Protein AF-P13436-F1 (afdb_monomer_lite)

Structure (mmCIF, N/CA/C/O backbone):
data_AF-P13436-F1
#
_entry.id   AF-P13436-F1
#
loop_
_atom_site.group_PDB
_atom_site.id
_atom_site.type_symbol
_atom_site.label_atom_id
_atom_site.label_alt_id
_atom_site.label_comp_id
_atom_site.label_asym_id
_atom_site.label_entity_id
_atom_site.label_seq_id
_atom_site.pdbx_PDB_ins_code
_atom_site.Cartn_x
_atom_site.Cartn_y
_atom_site.Cartn_z
_atom_site.occupancy
_atom_site.B_iso_or_equiv
_atom_site.auth_seq_id
_atom_site.auth_comp_id
_atom_site.auth_asym_id
_atom_site.auth_atom_id
_atom_site.pdbx_PDB_model_num
ATOM 1 N N . MET A 1 1 ? -77.957 31.011 69.247 1.00 52.12 1 MET A N 1
ATOM 2 C CA . MET A 1 1 ? -78.225 29.563 69.145 1.00 52.12 1 MET A CA 1
ATOM 3 C C . MET A 1 1 ? -77.084 28.949 68.367 1.00 52.12 1 MET A C 1
ATOM 5 O O . MET A 1 1 ? -76.729 29.479 67.324 1.00 52.12 1 MET A O 1
ATOM 9 N N . ALA A 1 2 ? -76.436 27.957 68.965 1.00 58.38 2 ALA A N 1
ATOM 10 C CA . ALA A 1 2 ? -75.337 27.211 68.378 1.00 58.38 2 ALA A CA 1
ATOM 11 C C . ALA A 1 2 ? -75.903 26.131 67.458 1.00 58.38 2 ALA A C 1
ATOM 13 O O . ALA A 1 2 ? -76.805 25.432 67.899 1.00 58.38 2 ALA A O 1
ATOM 14 N N . ASP A 1 3 ? -75.321 25.953 66.273 1.00 63.59 3 ASP A N 1
ATOM 15 C CA . ASP A 1 3 ? -75.415 24.692 65.542 1.00 63.59 3 ASP A CA 1
ATOM 16 C C . ASP A 1 3 ? -74.013 24.241 65.142 1.00 63.59 3 ASP A C 1
ATOM 18 O O . ASP A 1 3 ? -73.324 24.812 64.295 1.00 63.59 3 ASP A O 1
ATOM 22 N N . HIS A 1 4 ? -73.587 23.203 65.852 1.00 56.75 4 HIS A N 1
ATOM 23 C CA . HIS A 1 4 ? -72.442 22.371 65.562 1.00 56.75 4 HIS A CA 1
ATOM 24 C C . HIS A 1 4 ? -72.836 21.370 64.476 1.00 56.75 4 HIS A C 1
ATOM 26 O O . HIS A 1 4 ? -73.574 20.434 64.759 1.00 56.75 4 HIS A O 1
ATOM 32 N N . HIS A 1 5 ? -72.258 21.473 63.283 1.00 56.66 5 HIS A N 1
ATOM 33 C CA . HIS A 1 5 ? -72.145 20.317 62.395 1.00 56.66 5 HIS A CA 1
ATOM 34 C C . HIS A 1 5 ? -70.683 20.082 62.029 1.00 56.66 5 HIS A C 1
ATOM 36 O O . HIS A 1 5 ? -70.125 20.589 61.063 1.00 56.66 5 HIS A O 1
ATOM 42 N N . ARG A 1 6 ? -70.073 19.294 62.913 1.00 50.31 6 ARG A N 1
ATOM 43 C CA . ARG A 1 6 ? -68.828 18.554 62.752 1.00 50.31 6 ARG A CA 1
ATOM 44 C C . ARG A 1 6 ? -69.159 17.255 62.012 1.00 50.31 6 ARG A C 1
ATOM 46 O O . ARG A 1 6 ? -69.979 16.486 62.502 1.00 50.31 6 ARG A O 1
ATOM 53 N N . GLY A 1 7 ? -68.499 16.978 60.892 1.00 51.94 7 GLY A N 1
ATOM 54 C CA . GLY A 1 7 ? -68.545 15.659 60.255 1.00 51.94 7 GLY A CA 1
ATOM 55 C C . GLY A 1 7 ? -67.872 15.623 58.882 1.00 51.94 7 GLY A C 1
ATOM 56 O O . GLY A 1 7 ? -68.051 16.554 58.110 1.00 51.94 7 GLY A O 1
ATOM 57 N N . ALA A 1 8 ? -67.152 14.526 58.612 1.00 63.84 8 ALA A N 1
ATOM 58 C CA . ALA A 1 8 ? -66.355 14.194 57.420 1.00 63.84 8 ALA A CA 1
ATOM 59 C C . ALA A 1 8 ? -64.978 14.886 57.395 1.00 63.84 8 ALA A C 1
ATOM 61 O O . ALA A 1 8 ? -64.770 15.898 56.740 1.00 63.84 8 ALA A O 1
ATOM 62 N N . THR A 1 9 ? -64.012 14.491 58.231 1.00 54.34 9 THR A N 1
ATOM 63 C CA . THR A 1 9 ? -63.267 13.210 58.181 1.00 54.34 9 THR A CA 1
ATOM 64 C C . THR A 1 9 ? -62.801 12.887 56.762 1.00 54.34 9 THR A C 1
ATOM 66 O O . THR A 1 9 ? -63.607 12.589 55.888 1.00 54.34 9 THR A O 1
ATOM 69 N N . GLY A 1 10 ? -61.489 13.011 56.556 1.00 42.00 10 GLY A N 1
ATOM 70 C CA . GLY A 1 10 ? -60.847 12.963 55.252 1.00 42.00 10 GLY A CA 1
ATOM 71 C C . GLY A 1 10 ? -60.791 11.584 54.599 1.00 42.00 10 GLY A C 1
ATOM 72 O O . GLY A 1 10 ? -61.175 10.573 55.179 1.00 42.00 10 GLY A O 1
ATOM 73 N N . GLY A 1 11 ? -60.212 11.573 53.400 1.00 44.31 11 GLY A N 1
ATOM 74 C CA . GLY A 1 11 ? -59.767 10.360 52.722 1.00 44.31 11 GLY A CA 1
ATOM 75 C C . GLY A 1 11 ? -60.188 10.319 51.258 1.00 44.31 11 GLY A C 1
ATOM 76 O O . GLY A 1 11 ? -61.369 10.223 50.956 1.00 44.31 11 GLY A O 1
ATOM 77 N N . GLY A 1 12 ? -59.205 10.347 50.359 1.00 46.16 12 GLY A N 1
ATOM 78 C CA . GLY A 1 12 ? -59.383 10.187 48.914 1.00 46.16 12 GLY A CA 1
ATOM 79 C C . GLY A 1 12 ? -58.691 11.335 48.187 1.00 46.16 12 GLY A C 1
ATOM 80 O O . GLY A 1 12 ? -59.292 12.368 47.946 1.00 46.16 12 GLY A O 1
ATOM 81 N N . GLY A 1 13 ? -57.380 11.291 47.963 1.00 43.97 13 GLY A N 1
ATOM 82 C CA . GLY A 1 13 ? -56.706 10.207 47.250 1.00 43.97 13 GLY A CA 1
ATOM 83 C C . GLY A 1 13 ? -56.640 10.633 45.788 1.00 43.97 13 GLY A C 1
ATOM 84 O O . GLY A 1 13 ? -57.629 10.543 45.070 1.00 43.97 13 GLY A O 1
ATOM 85 N N . GLY A 1 14 ? -55.500 11.218 45.419 1.00 45.38 14 GLY A N 1
ATOM 86 C CA . GLY A 1 14 ? -55.309 11.970 44.189 1.00 45.38 14 GLY A CA 1
ATOM 87 C C . GLY A 1 14 ? -55.567 11.164 42.921 1.00 45.38 14 GLY A C 1
ATOM 88 O O . GLY A 1 14 ? -54.934 10.141 42.676 1.00 45.38 14 GLY A O 1
ATOM 89 N N . TYR A 1 15 ? -56.427 11.719 42.076 1.00 52.25 15 TYR A N 1
ATOM 90 C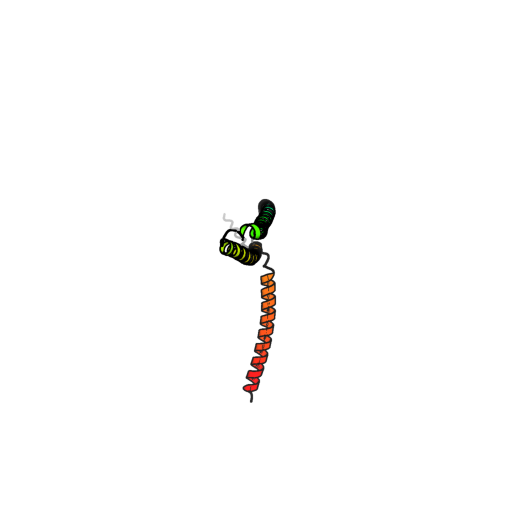 CA . TYR A 1 15 ? -56.430 11.454 40.647 1.00 52.25 15 TYR A CA 1
ATOM 91 C C . TYR A 1 15 ? -55.356 12.360 40.044 1.00 52.25 15 TYR A C 1
ATOM 93 O O . TYR A 1 15 ? -55.624 13.481 39.616 1.00 52.25 15 TYR A O 1
ATOM 101 N N . GLY A 1 16 ? -54.104 11.899 40.102 1.00 55.88 16 GLY A N 1
ATOM 102 C CA . GLY A 1 16 ? -53.035 12.415 39.253 1.00 55.88 16 GLY A CA 1
ATOM 103 C C . GLY A 1 16 ? -53.322 11.943 37.838 1.00 55.88 16 GLY A C 1
ATOM 104 O O . GLY A 1 16 ? -52.750 10.950 37.391 1.00 55.88 16 GLY A O 1
ATOM 105 N N . ASP A 1 17 ? -54.304 12.584 37.208 1.00 58.00 17 ASP A N 1
ATOM 106 C CA . ASP A 1 17 ? -54.694 12.272 35.850 1.00 58.00 17 ASP A CA 1
ATOM 107 C C . ASP A 1 17 ? -53.548 12.614 34.911 1.00 58.00 17 ASP A C 1
ATOM 109 O O . ASP A 1 17 ? -52.736 13.525 35.112 1.00 58.00 17 ASP A O 1
ATOM 113 N N . LEU A 1 18 ? -53.476 11.767 33.911 1.00 52.62 18 LEU A N 1
ATOM 114 C CA . LEU A 1 18 ? -52.439 11.699 32.938 1.00 52.62 18 LEU A CA 1
ATOM 115 C C . LEU A 1 18 ? -52.410 13.008 32.149 1.00 52.62 18 LEU A C 1
ATOM 117 O O . LEU A 1 18 ? -53.431 13.639 31.888 1.00 52.62 18 LEU A O 1
ATOM 121 N N . GLN A 1 19 ? -51.225 13.296 31.621 1.00 52.06 19 GLN A N 1
ATOM 122 C CA . GLN A 1 19 ? -51.007 13.436 30.182 1.00 52.06 19 GLN A CA 1
ATOM 123 C C . GLN A 1 19 ? -50.166 14.671 29.854 1.00 52.06 19 GLN A C 1
ATOM 125 O O . GLN A 1 19 ? -50.414 15.782 30.310 1.00 52.06 19 GLN A O 1
ATOM 130 N N . ARG A 1 20 ? -49.250 14.435 28.907 1.00 48.81 20 ARG A N 1
ATOM 131 C CA . ARG A 1 20 ? -48.758 15.401 27.916 1.00 48.81 20 ARG A CA 1
ATOM 132 C C . ARG A 1 20 ? -47.397 16.043 28.186 1.00 48.81 20 ARG A C 1
ATOM 134 O O . ARG A 1 20 ? -47.262 17.228 28.446 1.00 48.81 20 ARG A O 1
ATOM 141 N N . GLY A 1 21 ? -46.374 15.247 27.900 1.00 42.81 21 GLY A N 1
ATOM 142 C CA . GLY A 1 21 ? -45.081 15.722 27.413 1.00 42.81 21 GLY A CA 1
ATOM 143 C C . GLY A 1 21 ? -44.600 14.819 26.281 1.00 42.81 21 GLY A C 1
ATOM 144 O O . GLY A 1 21 ? -43.573 14.165 26.409 1.00 42.81 21 GLY A O 1
ATOM 145 N N . GLY A 1 22 ? -45.414 14.690 25.225 1.00 44.25 22 GLY A N 1
ATOM 146 C CA . GLY A 1 22 ? -45.074 13.926 24.026 1.00 44.25 22 GLY A CA 1
ATOM 147 C C . GLY A 1 22 ? -43.799 14.468 23.384 1.00 44.25 22 GLY A C 1
ATOM 148 O O . GLY A 1 22 ? -43.653 15.675 23.198 1.00 44.25 22 GLY A O 1
ATOM 149 N N . GLY A 1 23 ? -42.870 13.562 23.090 1.00 46.91 23 GLY A N 1
ATOM 150 C CA . GLY A 1 23 ? -41.543 13.877 22.587 1.00 46.91 23 GLY A CA 1
ATOM 151 C C . GLY A 1 23 ? -41.570 14.602 21.244 1.00 46.91 23 GLY A C 1
ATOM 152 O O . GLY A 1 23 ? -41.905 14.018 20.220 1.00 46.91 23 GLY A O 1
ATOM 153 N N . MET A 1 24 ? -41.107 15.850 21.245 1.00 46.28 24 MET A N 1
ATOM 154 C CA . MET A 1 24 ? -40.655 16.570 20.050 1.00 46.28 24 MET A CA 1
ATOM 155 C C . MET A 1 24 ? -39.142 16.371 19.830 1.00 46.28 24 MET A C 1
ATOM 157 O O . MET A 1 24 ? -38.407 17.318 19.580 1.00 46.28 24 MET A O 1
ATOM 161 N N . HIS A 1 25 ? -38.637 15.138 19.947 1.00 46.62 25 HIS A N 1
ATOM 162 C CA . HIS A 1 25 ? -37.209 14.825 19.743 1.00 46.62 25 HIS A CA 1
ATOM 163 C C . HIS A 1 25 ? -36.952 13.961 18.495 1.00 46.62 25 HIS A C 1
ATOM 165 O O . HIS A 1 25 ? -36.054 13.124 18.479 1.00 46.62 25 HIS A O 1
ATOM 171 N N . GLY A 1 26 ? -37.733 14.172 17.429 1.00 48.00 26 GLY A N 1
ATOM 172 C CA . GLY A 1 26 ? -37.529 13.517 16.129 1.00 48.00 26 GLY A CA 1
ATOM 173 C C . GLY A 1 26 ? -36.799 14.361 15.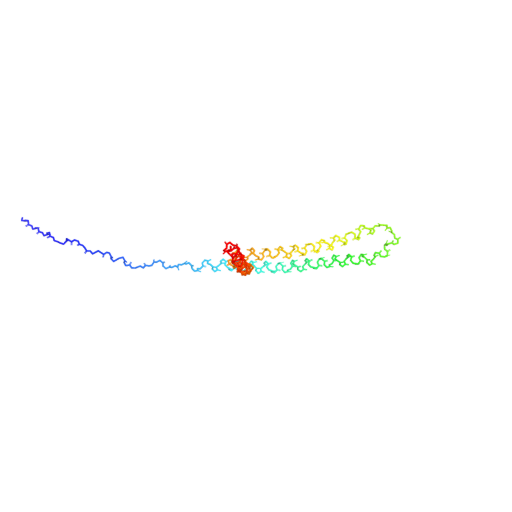074 1.00 48.00 26 GLY A C 1
ATOM 174 O O . GLY A 1 26 ? -36.131 13.802 14.208 1.00 48.00 26 GLY A O 1
ATOM 175 N N . GLU A 1 27 ? -36.876 15.694 15.134 1.00 46.19 27 GLU A N 1
ATOM 176 C CA . GLU A 1 27 ? -36.562 16.533 13.959 1.00 46.19 27 GLU A CA 1
ATOM 177 C C . GLU A 1 27 ? -35.119 17.074 13.932 1.00 46.19 27 GLU A C 1
ATOM 179 O O . GLU A 1 27 ? -34.535 17.241 12.861 1.00 46.19 27 GLU A O 1
ATOM 184 N N . ALA A 1 28 ? -34.460 17.225 15.086 1.00 50.91 28 ALA A N 1
ATOM 185 C CA . ALA A 1 28 ? -33.073 17.708 15.137 1.00 50.91 28 ALA A CA 1
ATOM 186 C C . ALA A 1 28 ? -32.041 16.698 14.582 1.00 50.91 28 ALA A C 1
ATOM 188 O O . ALA A 1 28 ? -30.949 17.079 14.159 1.00 50.91 28 ALA A O 1
ATOM 189 N N . GLN A 1 29 ? -32.373 15.401 14.525 1.00 49.88 29 GLN A N 1
ATOM 190 C CA . GLN A 1 29 ? -31.455 14.370 14.023 1.00 49.88 29 GLN A CA 1
ATOM 191 C C . GLN A 1 29 ? -31.389 14.275 12.490 1.00 49.88 29 GLN A C 1
ATOM 193 O O . GLN A 1 29 ? -30.408 13.739 11.967 1.00 49.88 29 GLN A O 1
ATOM 198 N N . GLN A 1 30 ? -32.391 14.761 11.751 1.00 49.50 30 GLN A N 1
ATOM 199 C CA . GLN A 1 30 ? -32.398 14.658 10.285 1.00 49.50 30 GLN A CA 1
ATOM 200 C C . GLN A 1 30 ? -31.586 15.773 9.614 1.00 49.50 30 GLN A C 1
ATOM 202 O O . GLN A 1 30 ? -30.853 15.506 8.660 1.00 49.50 30 GLN A O 1
ATOM 207 N N . GLN A 1 31 ? -31.624 16.992 10.154 1.00 51.78 31 GLN A N 1
ATOM 208 C CA . GLN A 1 31 ? -30.953 18.142 9.543 1.00 51.78 31 GLN A CA 1
ATOM 209 C C . GLN A 1 31 ? -29.423 18.087 9.697 1.00 51.78 31 GLN A C 1
ATOM 211 O O . GLN A 1 31 ? -28.686 18.396 8.759 1.00 51.78 31 GLN A O 1
ATOM 216 N N . GLN A 1 32 ? -28.920 17.567 10.823 1.00 54.16 32 GLN A N 1
ATOM 217 C CA . GLN A 1 32 ? -27.480 17.353 11.012 1.00 54.16 32 GLN A CA 1
ATOM 218 C C . GLN A 1 32 ? -26.928 16.238 10.099 1.00 54.16 32 GLN A C 1
ATOM 220 O O . GLN A 1 32 ? -25.799 16.335 9.612 1.00 54.16 32 GLN A O 1
ATOM 225 N N . LYS A 1 33 ? -27.732 15.205 9.790 1.00 56.16 33 LYS A N 1
ATOM 226 C CA . LYS A 1 33 ? -27.350 14.130 8.853 1.00 56.16 33 LYS A CA 1
ATOM 227 C C . LYS A 1 33 ? -27.244 14.622 7.408 1.00 56.16 33 LYS A C 1
ATOM 229 O O . LYS A 1 33 ? -26.348 14.168 6.705 1.00 56.16 33 LYS A O 1
ATOM 234 N N . GLN A 1 34 ? -28.094 15.553 6.967 1.00 57.81 34 GLN A N 1
ATOM 235 C CA . GLN A 1 34 ? -28.027 16.106 5.605 1.00 57.81 34 GLN A CA 1
ATOM 236 C C . GLN A 1 34 ? -26.721 16.877 5.359 1.00 57.81 34 GLN A C 1
ATOM 238 O O . GLN A 1 34 ? -26.031 16.613 4.373 1.00 57.81 34 GLN A O 1
ATOM 243 N N . GLY A 1 35 ? -26.328 17.756 6.289 1.00 63.16 35 GLY A 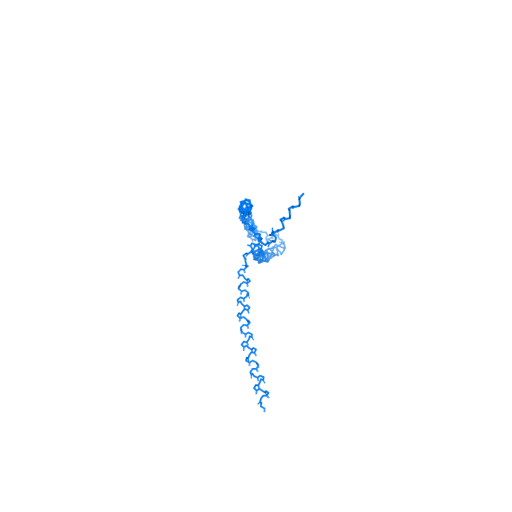N 1
ATOM 244 C CA . GLY A 1 35 ? -25.058 18.488 6.202 1.00 63.16 35 GLY A CA 1
ATOM 245 C C . GLY A 1 35 ? -23.838 17.563 6.259 1.00 63.16 35 GLY A C 1
ATOM 246 O O . GLY A 1 35 ? -22.906 17.705 5.463 1.00 63.16 35 GLY A O 1
ATOM 247 N N . ALA A 1 36 ? -23.867 16.558 7.141 1.00 72.06 36 ALA A N 1
ATOM 248 C CA . ALA A 1 36 ? -22.803 15.562 7.250 1.00 72.06 36 ALA A CA 1
ATOM 249 C C . ALA A 1 36 ? -22.690 14.680 5.995 1.00 72.06 36 ALA A C 1
ATOM 251 O O . ALA A 1 36 ? -21.583 14.450 5.514 1.00 72.06 36 ALA A O 1
ATOM 252 N N . MET A 1 37 ? -23.813 14.223 5.428 1.00 74.38 37 MET A N 1
ATOM 253 C CA . MET A 1 37 ? -23.825 13.382 4.226 1.00 74.38 37 MET A CA 1
ATOM 254 C C . MET A 1 37 ? -23.302 14.145 3.010 1.00 74.38 37 MET A C 1
ATOM 256 O O . MET A 1 37 ? -22.461 13.633 2.277 1.00 74.38 37 MET A O 1
ATOM 260 N N . MET A 1 38 ? -23.741 15.391 2.821 1.00 77.88 38 MET A N 1
ATOM 261 C CA . MET A 1 38 ? -23.271 16.232 1.720 1.00 77.88 38 MET A CA 1
ATOM 262 C C . MET A 1 38 ? -21.781 16.569 1.864 1.00 77.88 38 MET A C 1
ATOM 264 O O . MET A 1 38 ? -21.040 16.525 0.882 1.00 77.88 38 MET A O 1
ATOM 268 N N . THR A 1 39 ? -21.311 16.809 3.092 1.00 79.12 39 THR A N 1
ATOM 269 C CA . THR A 1 39 ? -19.878 16.988 3.381 1.00 79.12 39 THR A CA 1
ATOM 270 C C . THR A 1 39 ? -19.090 15.714 3.092 1.00 79.12 39 THR A C 1
ATOM 272 O O . THR A 1 39 ? -18.041 15.779 2.458 1.00 79.12 39 THR A O 1
ATOM 275 N N . ALA A 1 40 ? -19.610 14.550 3.483 1.00 82.06 40 ALA A N 1
ATOM 276 C CA . ALA A 1 40 ? -18.989 13.261 3.204 1.00 82.06 40 ALA A CA 1
ATOM 277 C C . ALA A 1 40 ? -18.928 12.963 1.699 1.00 82.06 40 ALA A C 1
ATOM 279 O O . ALA A 1 40 ? -17.905 12.483 1.228 1.00 82.06 40 ALA A O 1
ATOM 280 N N . LEU A 1 41 ? -19.962 13.305 0.923 1.00 86.12 41 LEU A N 1
ATOM 281 C CA . LEU A 1 41 ? -19.952 13.179 -0.540 1.00 86.12 41 LEU A CA 1
ATOM 282 C C . LEU A 1 41 ? -18.898 14.090 -1.181 1.00 86.12 41 LEU A C 1
ATOM 284 O O . LEU A 1 41 ? -18.161 13.668 -2.077 1.00 86.12 41 LEU A O 1
ATOM 288 N N . LYS A 1 42 ? -18.787 15.330 -0.693 1.00 87.19 42 LYS A N 1
ATOM 289 C CA . LYS A 1 42 ? -17.788 16.294 -1.169 1.00 87.19 42 LYS A CA 1
ATOM 290 C C . LYS A 1 42 ? -16.369 15.832 -0.835 1.00 87.19 42 LYS A C 1
ATOM 292 O O . LYS A 1 42 ? -15.496 15.871 -1.697 1.00 87.19 42 LYS A O 1
ATOM 297 N N . ALA A 1 43 ? -16.164 15.340 0.386 1.00 84.19 43 ALA A N 1
ATOM 298 C CA . ALA A 1 43 ? -14.900 14.773 0.839 1.00 84.19 43 ALA A CA 1
ATOM 299 C C . ALA A 1 43 ? -14.536 13.498 0.070 1.00 84.19 43 ALA A C 1
ATOM 301 O O . ALA A 1 43 ? -13.392 13.354 -0.341 1.00 84.19 43 ALA A O 1
ATOM 302 N N . ALA A 1 44 ? -15.497 12.607 -0.183 1.00 87.31 44 ALA A N 1
ATOM 303 C CA . ALA A 1 44 ? -15.282 11.388 -0.958 1.00 87.31 44 ALA A CA 1
ATOM 304 C C . ALA A 1 44 ? -14.851 11.713 -2.391 1.00 87.31 44 ALA A C 1
ATOM 306 O O . ALA A 1 44 ? -13.850 11.188 -2.864 1.00 87.31 44 ALA A O 1
ATOM 307 N N . THR A 1 45 ? -15.546 12.646 -3.043 1.00 89.94 45 THR A N 1
ATOM 308 C CA . THR A 1 45 ? -15.194 13.106 -4.392 1.00 89.94 45 THR A CA 1
ATOM 309 C C . THR A 1 45 ? -13.794 13.723 -4.411 1.00 89.94 45 THR A C 1
ATOM 311 O O . THR A 1 45 ? -12.965 13.351 -5.239 1.00 89.94 45 THR A O 1
ATOM 314 N N . ALA A 1 46 ? -13.491 14.615 -3.462 1.00 86.94 46 ALA A N 1
ATOM 315 C CA . ALA A 1 46 ? -12.166 15.217 -3.333 1.00 86.94 46 ALA A CA 1
ATOM 316 C C . ALA A 1 46 ? -11.072 14.168 -3.072 1.00 86.94 46 ALA A C 1
ATOM 318 O O . ALA A 1 46 ? -9.993 14.259 -3.651 1.00 86.94 46 ALA A O 1
ATOM 319 N N . ALA A 1 47 ? -11.355 13.148 -2.259 1.00 86.69 47 ALA A N 1
ATOM 320 C CA . ALA A 1 47 ? -10.440 12.043 -1.997 1.00 86.69 47 ALA A CA 1
ATOM 321 C C . ALA A 1 47 ? -10.207 11.180 -3.244 1.00 86.69 47 ALA A C 1
ATOM 323 O O . ALA A 1 47 ? -9.076 10.771 -3.487 1.00 86.69 47 ALA A O 1
ATOM 324 N N . THR A 1 48 ? -11.228 10.942 -4.072 1.00 89.25 48 THR A N 1
ATOM 325 C CA . THR A 1 48 ? -11.069 10.242 -5.356 1.00 89.25 48 THR A CA 1
ATOM 326 C C . THR A 1 48 ? -10.192 11.040 -6.316 1.00 89.25 48 THR A C 1
ATOM 328 O O . THR A 1 48 ? -9.236 10.494 -6.869 1.00 89.25 48 THR A O 1
ATOM 331 N N . PHE A 1 49 ? -10.460 12.341 -6.475 1.00 89.25 49 PHE A N 1
ATOM 332 C CA . PHE A 1 49 ? -9.628 13.214 -7.306 1.00 89.25 49 PHE A CA 1
ATOM 333 C C . PHE A 1 49 ? -8.187 13.271 -6.788 1.00 89.25 49 PHE A C 1
ATOM 335 O O . PHE A 1 49 ? -7.264 13.002 -7.550 1.00 89.25 49 PHE A O 1
ATOM 342 N N . GLY A 1 50 ? -7.985 13.515 -5.491 1.00 86.62 50 GLY A N 1
ATOM 343 C CA . GLY A 1 50 ? -6.658 13.556 -4.872 1.00 86.62 50 GLY A CA 1
ATOM 344 C C . GLY A 1 50 ? -5.911 12.224 -4.962 1.00 86.62 50 GLY A C 1
ATOM 345 O O . GLY A 1 50 ? -4.733 12.204 -5.307 1.00 86.62 50 GLY A O 1
ATOM 346 N N . GLY A 1 51 ? -6.600 11.104 -4.734 1.00 87.44 51 GLY A N 1
ATOM 347 C CA . GLY A 1 51 ? -6.029 9.765 -4.869 1.00 87.44 51 GLY A CA 1
ATOM 348 C C . GLY A 1 51 ? -5.577 9.478 -6.299 1.00 87.44 51 GLY A C 1
ATOM 349 O O . GLY A 1 51 ? -4.439 9.065 -6.510 1.00 87.44 51 GLY A O 1
ATOM 350 N N . SER A 1 52 ? -6.425 9.766 -7.293 1.00 90.12 52 SER A N 1
ATOM 351 C CA . SER A 1 52 ? -6.065 9.595 -8.708 1.00 90.12 52 SER A CA 1
ATOM 352 C C . SER A 1 52 ? -4.933 10.528 -9.151 1.00 90.12 52 SER A C 1
ATOM 354 O O . SER A 1 52 ? -4.036 10.084 -9.864 1.00 90.12 52 SER A O 1
ATOM 356 N N . MET A 1 53 ? -4.907 11.780 -8.675 1.00 89.44 53 MET A N 1
ATOM 357 C CA . MET A 1 53 ? -3.802 12.715 -8.919 1.00 89.44 53 MET A CA 1
ATOM 358 C C . MET A 1 53 ? -2.487 12.208 -8.329 1.00 89.44 53 MET A C 1
ATOM 360 O O . MET A 1 53 ? -1.451 12.330 -8.977 1.00 89.44 53 MET A O 1
ATOM 364 N N . LEU A 1 54 ? -2.516 11.617 -7.132 1.00 87.56 54 LEU A N 1
ATOM 365 C CA . LEU A 1 54 ? -1.322 11.067 -6.496 1.00 87.56 54 LEU A CA 1
ATOM 366 C C . LEU A 1 54 ? -0.786 9.855 -7.269 1.00 87.56 54 LEU A C 1
ATOM 368 O O . LEU A 1 54 ? 0.416 9.765 -7.509 1.00 87.56 54 LEU A O 1
ATOM 372 N N . VAL A 1 55 ? -1.677 8.966 -7.724 1.00 88.19 55 VAL A N 1
ATOM 373 C CA . VAL A 1 55 ? -1.315 7.828 -8.585 1.00 88.19 55 VAL A CA 1
ATOM 374 C C . VAL A 1 55 ? -0.741 8.315 -9.916 1.00 88.19 55 VAL A C 1
ATOM 376 O O . VAL A 1 55 ? 0.308 7.832 -10.336 1.00 88.19 55 VAL A O 1
ATOM 379 N N . LEU A 1 56 ? -1.380 9.297 -10.558 1.00 90.75 56 LEU A N 1
ATOM 380 C CA . LEU A 1 56 ? -0.914 9.863 -11.824 1.00 90.75 56 LEU A CA 1
ATOM 381 C C . LEU A 1 56 ? 0.448 10.552 -11.665 1.00 90.75 56 LEU A C 1
ATOM 383 O O . LEU A 1 56 ? 1.342 10.329 -12.475 1.00 90.75 56 LEU A O 1
ATOM 387 N N . SER A 1 57 ? 0.637 11.341 -10.605 1.00 90.88 57 SER A N 1
ATOM 388 C CA . SER A 1 57 ? 1.911 11.998 -10.294 1.00 90.88 57 SER A CA 1
ATOM 389 C C . SER A 1 57 ? 3.020 10.983 -10.014 1.00 90.88 57 SER A C 1
ATOM 391 O O . SER A 1 57 ? 4.110 11.110 -10.570 1.00 90.88 57 SER A O 1
ATOM 393 N N . GLY A 1 58 ? 2.736 9.936 -9.232 1.00 86.12 58 GLY A N 1
ATOM 394 C CA . GLY A 1 58 ? 3.674 8.841 -8.981 1.00 86.12 58 GLY A CA 1
ATOM 395 C C . GLY A 1 58 ? 4.039 8.076 -10.253 1.00 86.12 58 GLY A C 1
ATOM 396 O O . GLY A 1 58 ? 5.207 7.754 -10.458 1.00 86.12 58 GLY A O 1
ATOM 397 N N . LEU A 1 59 ? 3.072 7.847 -11.146 1.00 86.75 59 LEU A N 1
ATOM 398 C CA . LEU A 1 59 ? 3.309 7.205 -12.438 1.00 86.75 59 LEU A CA 1
ATOM 399 C C . LEU A 1 59 ? 4.159 8.079 -13.365 1.00 86.75 59 LEU A C 1
ATOM 401 O O . LEU A 1 59 ? 5.080 7.568 -13.994 1.00 86.75 59 LEU A O 1
AT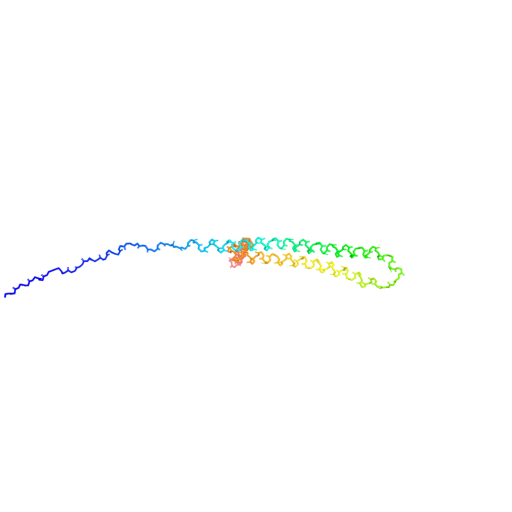OM 405 N N . ILE A 1 60 ? 3.891 9.386 -13.432 1.00 90.75 60 ILE A N 1
ATOM 406 C CA . ILE A 1 60 ? 4.709 10.334 -14.202 1.00 90.75 60 ILE A CA 1
ATOM 407 C C . ILE A 1 60 ? 6.125 10.380 -13.635 1.00 90.75 60 ILE A C 1
ATOM 409 O O . ILE A 1 60 ? 7.083 10.352 -14.403 1.00 90.75 60 ILE A O 1
ATOM 413 N N . LEU A 1 61 ? 6.275 10.410 -12.309 1.00 86.44 61 LEU A N 1
ATOM 414 C CA . LEU A 1 61 ? 7.579 10.385 -11.657 1.00 86.44 61 LEU A CA 1
ATOM 415 C C . LEU A 1 61 ? 8.329 9.091 -11.997 1.00 86.44 61 LEU A C 1
ATOM 417 O O . LEU A 1 61 ? 9.455 9.157 -12.478 1.00 86.44 61 LEU A O 1
ATOM 421 N N . ALA A 1 62 ? 7.697 7.926 -11.840 1.00 84.06 62 ALA A N 1
ATOM 422 C CA . ALA A 1 62 ? 8.284 6.635 -12.198 1.00 84.06 62 ALA A CA 1
ATOM 423 C C . ALA A 1 62 ? 8.632 6.556 -13.693 1.00 84.06 62 ALA A C 1
ATOM 425 O O . ALA A 1 62 ? 9.726 6.131 -14.045 1.00 84.06 62 ALA A O 1
ATOM 426 N N . GLY A 1 63 ? 7.744 7.025 -14.572 1.00 84.00 63 GLY A N 1
ATOM 427 C CA . GLY A 1 63 ? 7.974 7.098 -16.013 1.00 84.00 63 GLY A CA 1
ATOM 428 C C . GLY A 1 63 ? 9.134 8.023 -16.372 1.00 84.00 63 GLY A C 1
ATOM 429 O O . GLY A 1 63 ? 9.976 7.649 -17.177 1.00 84.00 63 GLY A O 1
ATOM 430 N N . THR A 1 64 ? 9.238 9.184 -15.721 1.00 84.31 64 THR A N 1
ATOM 431 C CA . THR A 1 64 ? 10.366 10.116 -15.876 1.00 84.31 64 THR A CA 1
ATOM 432 C C . THR A 1 64 ? 11.663 9.460 -15.427 1.00 84.31 64 THR A C 1
ATOM 434 O O . THR A 1 64 ? 12.679 9.575 -16.101 1.00 84.31 64 THR A O 1
ATOM 437 N N . VAL A 1 65 ? 11.635 8.718 -14.323 1.00 80.50 65 VAL A N 1
ATOM 438 C CA . VAL A 1 65 ? 12.803 8.010 -13.798 1.00 80.50 65 VAL A CA 1
ATOM 439 C C . VAL A 1 65 ? 13.220 6.848 -14.711 1.00 80.50 65 VAL A C 1
ATOM 441 O O . VAL A 1 65 ? 14.408 6.683 -14.985 1.00 80.50 65 VAL A O 1
ATOM 444 N N . ILE A 1 66 ? 12.277 6.069 -15.246 1.00 79.06 66 ILE A N 1
ATOM 445 C CA . ILE A 1 66 ? 12.563 5.010 -16.229 1.00 79.06 66 ILE A CA 1
ATOM 446 C C . ILE A 1 66 ? 13.085 5.629 -17.530 1.00 79.06 66 ILE A C 1
ATOM 448 O O . ILE A 1 66 ? 14.086 5.164 -18.063 1.00 79.06 66 ILE A O 1
ATOM 452 N N . ALA A 1 67 ? 12.465 6.705 -18.016 1.00 82.75 67 ALA A N 1
ATOM 453 C CA . ALA A 1 67 ? 12.917 7.434 -19.198 1.00 82.75 67 ALA A CA 1
ATOM 454 C C . ALA A 1 67 ? 14.328 7.999 -19.003 1.00 82.75 67 ALA A C 1
ATOM 456 O O . ALA A 1 67 ? 15.164 7.851 -19.890 1.00 82.75 67 ALA A O 1
ATOM 457 N N . LEU A 1 68 ? 14.632 8.556 -17.825 1.00 76.44 68 LEU A N 1
ATOM 458 C CA . LEU A 1 68 ? 15.989 8.943 -17.439 1.00 76.44 68 LEU A CA 1
ATOM 459 C C . LEU A 1 68 ? 16.919 7.732 -17.481 1.00 76.44 68 LEU A C 1
ATOM 461 O O . LEU A 1 68 ? 17.997 7.845 -18.046 1.00 76.44 68 LEU A O 1
ATOM 465 N N . THR A 1 69 ? 16.495 6.568 -16.980 1.00 72.62 69 THR A N 1
ATOM 466 C CA . THR A 1 69 ? 17.267 5.307 -16.990 1.00 72.62 69 THR A CA 1
ATOM 467 C C . THR A 1 69 ? 17.496 4.745 -18.403 1.00 72.62 69 THR A C 1
ATOM 469 O O . THR A 1 69 ? 18.505 4.097 -18.652 1.00 72.62 69 THR A O 1
ATOM 472 N N . VAL A 1 70 ? 16.611 5.002 -19.367 1.00 73.19 70 VAL A N 1
ATOM 473 C CA . VAL A 1 70 ? 16.808 4.610 -20.779 1.00 73.19 70 VAL A CA 1
ATOM 474 C C . VAL A 1 70 ? 17.628 5.651 -21.541 1.00 73.19 70 VAL A C 1
ATOM 476 O O . VAL A 1 70 ? 18.462 5.294 -22.368 1.00 73.19 70 VAL A O 1
ATOM 479 N N . ALA A 1 71 ? 17.466 6.937 -21.227 1.00 73.25 71 ALA A N 1
ATOM 480 C CA . ALA A 1 71 ? 18.385 7.982 -21.674 1.00 73.25 71 ALA A CA 1
ATOM 481 C C . ALA A 1 71 ? 19.786 7.803 -21.055 1.00 73.25 71 ALA A C 1
ATOM 483 O O . ALA A 1 71 ? 20.781 8.275 -21.594 1.00 73.25 71 ALA A O 1
ATOM 484 N N . THR A 1 72 ? 19.887 7.087 -19.935 1.00 62.28 72 THR A N 1
ATOM 485 C CA . THR A 1 72 ? 21.116 6.899 -19.160 1.00 62.28 72 THR A CA 1
ATOM 486 C C . THR A 1 72 ? 22.248 6.225 -19.931 1.00 62.28 72 THR A C 1
ATOM 488 O O . THR A 1 72 ? 23.343 6.766 -19.857 1.00 62.28 72 THR A O 1
ATOM 491 N N . PRO A 1 73 ? 22.089 5.135 -20.706 1.00 65.00 73 PRO A N 1
ATOM 492 C CA . PRO A 1 73 ? 23.180 4.641 -21.552 1.00 65.00 73 PRO A CA 1
ATOM 493 C C . PRO A 1 73 ? 23.735 5.696 -22.530 1.00 65.00 73 PRO A C 1
ATOM 495 O O . PRO A 1 73 ? 24.911 5.627 -22.873 1.00 65.00 73 PRO A O 1
ATOM 498 N N . VAL A 1 74 ? 22.954 6.717 -22.911 1.00 66.81 74 VAL A N 1
ATOM 499 C CA . VAL A 1 74 ? 23.441 7.865 -23.703 1.00 66.81 74 VAL A CA 1
ATOM 500 C C . VAL A 1 74 ? 24.303 8.817 -22.854 1.00 66.81 74 VAL A C 1
ATOM 502 O O . VAL A 1 74 ? 25.275 9.374 -23.357 1.00 66.81 74 VAL A O 1
ATOM 505 N N . LEU A 1 75 ? 24.000 8.973 -21.559 1.00 57.84 75 LEU A N 1
ATOM 506 C CA . LEU A 1 75 ? 24.752 9.817 -20.613 1.00 57.84 75 LEU A CA 1
ATOM 507 C C . LEU A 1 75 ? 25.943 9.099 -19.940 1.00 57.84 75 LEU A C 1
ATOM 509 O O . LEU A 1 75 ? 26.886 9.760 -19.518 1.00 57.84 75 LEU A O 1
ATOM 513 N N . VAL A 1 76 ? 25.944 7.761 -19.867 1.00 56.69 76 VAL A N 1
ATOM 514 C CA . VAL A 1 76 ? 26.977 6.919 -19.214 1.00 56.69 76 VAL A CA 1
ATOM 515 C C . VAL A 1 76 ? 28.345 6.998 -19.896 1.00 56.69 76 VAL A C 1
ATOM 517 O O . VAL A 1 76 ? 29.363 6.774 -19.244 1.00 56.69 76 VAL A O 1
ATOM 520 N N . ILE A 1 77 ? 28.405 7.393 -21.170 1.00 66.38 77 ILE A N 1
ATOM 521 C CA . ILE A 1 77 ? 29.679 7.691 -21.844 1.00 66.38 77 ILE A CA 1
ATOM 522 C C . ILE A 1 77 ? 30.362 8.927 -21.211 1.00 66.38 77 ILE A C 1
ATOM 524 O O . ILE A 1 77 ? 31.583 9.051 -21.258 1.00 66.38 77 ILE A O 1
ATOM 528 N N . PHE A 1 78 ? 29.604 9.820 -20.562 1.00 66.38 78 PHE A N 1
ATOM 529 C CA . PHE A 1 78 ? 30.083 11.084 -19.998 1.00 66.38 78 PHE A CA 1
ATOM 530 C C . PHE A 1 78 ? 29.800 11.221 -18.487 1.00 66.38 78 PHE A C 1
ATOM 532 O O . PHE A 1 78 ? 29.103 12.141 -18.072 1.00 66.38 78 PHE A O 1
ATOM 539 N N . SER A 1 79 ? 30.463 10.397 -17.657 1.00 57.75 79 SER A N 1
ATOM 540 C CA . SER A 1 79 ? 30.834 10.692 -16.243 1.00 57.75 79 SER A CA 1
ATOM 541 C C . SER A 1 79 ? 30.137 9.864 -15.123 1.00 57.75 79 SER A C 1
ATOM 543 O O . SER A 1 79 ? 28.970 9.492 -15.261 1.00 57.75 79 SER A O 1
ATOM 545 N N . PRO A 1 80 ? 30.805 9.608 -13.963 1.00 62.69 80 PRO A N 1
ATOM 546 C CA . PRO A 1 80 ? 30.375 8.750 -12.833 1.00 62.69 80 PRO A CA 1
ATOM 547 C C . PRO A 1 80 ? 29.188 9.255 -11.982 1.00 62.69 80 PRO A C 1
ATOM 549 O O . PRO A 1 80 ? 29.045 8.877 -10.819 1.00 62.69 80 PRO A O 1
ATOM 552 N N . VAL A 1 81 ? 28.315 10.101 -12.534 1.00 63.94 81 VAL A N 1
ATOM 553 C CA . VAL A 1 81 ? 27.122 10.665 -11.859 1.00 63.94 81 VAL A CA 1
ATOM 554 C C . VAL A 1 81 ? 26.017 9.620 -11.617 1.00 63.94 81 VAL A C 1
ATOM 556 O O . VAL A 1 81 ? 25.043 9.879 -10.910 1.00 63.94 81 VAL A O 1
ATOM 559 N N . LEU A 1 82 ? 26.177 8.403 -12.145 1.00 61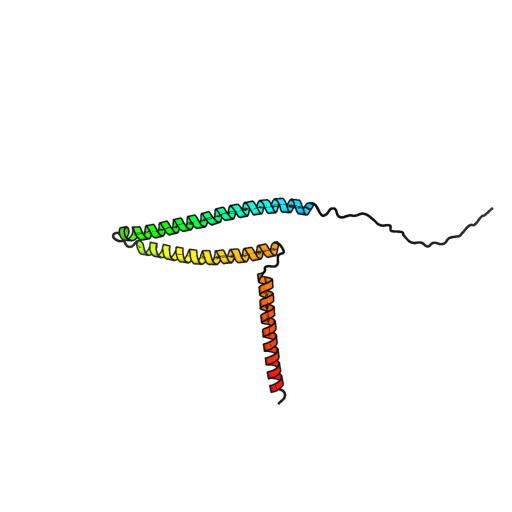.72 82 LEU A N 1
ATOM 560 C CA . LEU A 1 82 ? 25.141 7.373 -12.112 1.00 61.72 82 LEU A CA 1
ATOM 561 C C . LEU A 1 82 ? 24.918 6.734 -10.735 1.00 61.72 82 LEU A C 1
ATOM 563 O O . LEU A 1 82 ? 23.786 6.368 -10.415 1.00 61.72 82 LEU A O 1
ATOM 567 N N . VAL A 1 83 ? 25.965 6.610 -9.913 1.00 69.00 83 VAL A N 1
ATOM 568 C CA . VAL A 1 83 ? 25.847 6.019 -8.568 1.00 69.00 83 VAL A CA 1
ATOM 569 C C . VAL A 1 83 ? 24.772 6.756 -7.743 1.00 69.00 83 VAL A C 1
ATOM 571 O O . VAL A 1 83 ? 23.862 6.092 -7.242 1.00 69.00 83 VAL A O 1
ATOM 574 N N . PRO A 1 84 ? 24.764 8.105 -7.686 1.00 69.81 84 PRO A N 1
ATOM 575 C CA . PRO A 1 84 ? 23.660 8.871 -7.104 1.00 69.81 84 PRO A CA 1
ATOM 576 C C . PRO A 1 84 ? 22.265 8.570 -7.678 1.00 69.81 84 PRO A C 1
ATOM 578 O O . PRO A 1 84 ? 21.305 8.456 -6.917 1.00 69.81 84 PRO A O 1
ATOM 581 N N . ALA A 1 85 ? 22.124 8.431 -9.001 1.00 72.88 85 ALA A N 1
ATOM 582 C CA . ALA A 1 85 ? 20.818 8.245 -9.643 1.00 72.88 85 ALA A CA 1
ATOM 583 C C . ALA A 1 85 ? 20.210 6.861 -9.354 1.00 72.88 85 ALA A C 1
ATOM 585 O O . ALA A 1 85 ? 19.013 6.752 -9.084 1.00 72.88 85 ALA A O 1
ATOM 586 N N . ALA A 1 86 ? 21.033 5.809 -9.335 1.00 72.12 86 ALA A N 1
ATOM 587 C CA . ALA A 1 86 ? 20.595 4.468 -8.948 1.00 72.12 86 ALA A CA 1
ATOM 588 C C . ALA A 1 86 ? 20.159 4.412 -7.474 1.00 72.12 86 ALA A C 1
ATOM 590 O O . ALA A 1 86 ? 19.150 3.784 -7.150 1.00 72.12 86 ALA A O 1
ATOM 591 N N . ILE A 1 87 ? 20.872 5.116 -6.585 1.00 79.62 87 ILE A N 1
ATOM 592 C CA . ILE A 1 87 ? 20.476 5.255 -5.176 1.00 79.62 87 ILE A CA 1
ATOM 593 C C . ILE A 1 87 ? 19.131 5.976 -5.077 1.00 79.62 87 ILE A C 1
ATOM 595 O O . ILE A 1 87 ? 18.261 5.520 -4.342 1.00 79.62 87 ILE A O 1
ATOM 599 N N . ALA A 1 88 ? 18.913 7.048 -5.844 1.00 80.06 88 ALA A N 1
ATOM 600 C CA . ALA A 1 88 ? 17.625 7.737 -5.870 1.00 80.06 88 ALA A CA 1
ATOM 601 C C . ALA A 1 88 ? 16.484 6.805 -6.314 1.00 80.06 88 ALA A C 1
ATOM 603 O O . ALA A 1 88 ? 15.426 6.813 -5.692 1.00 80.06 88 ALA A O 1
ATOM 604 N N . LEU A 1 89 ? 16.704 5.953 -7.323 1.00 76.50 89 LEU A N 1
ATOM 605 C CA . LEU A 1 89 ? 15.729 4.941 -7.745 1.00 76.50 89 LEU A CA 1
ATOM 606 C C . LEU A 1 89 ? 15.445 3.924 -6.630 1.00 76.50 89 LEU A C 1
ATOM 608 O O . LEU A 1 89 ? 14.284 3.641 -6.342 1.00 76.50 89 LEU A O 1
ATOM 612 N N . ALA A 1 90 ? 16.490 3.400 -5.984 1.00 82.06 90 ALA A N 1
ATOM 613 C CA . ALA A 1 90 ? 16.353 2.456 -4.878 1.00 82.06 90 ALA A CA 1
ATOM 614 C C . ALA A 1 90 ? 15.617 3.085 -3.685 1.00 82.06 90 ALA A C 1
ATOM 616 O O . ALA A 1 90 ? 14.735 2.452 -3.112 1.00 82.06 90 ALA A O 1
ATOM 617 N N . LEU A 1 91 ? 15.917 4.344 -3.351 1.00 85.69 91 LEU A N 1
ATOM 618 C CA . LEU A 1 91 ? 15.227 5.107 -2.309 1.00 85.69 91 LEU A CA 1
ATOM 619 C C . LEU A 1 91 ? 13.783 5.429 -2.688 1.00 85.69 91 LEU A C 1
ATOM 621 O O . LEU A 1 91 ? 12.919 5.382 -1.822 1.00 85.69 91 LEU A O 1
ATOM 625 N N . MET A 1 92 ? 13.495 5.720 -3.956 1.00 83.94 92 MET A N 1
ATOM 626 C CA . MET A 1 92 ? 12.124 5.934 -4.425 1.00 83.94 92 MET A CA 1
ATOM 627 C C . MET A 1 92 ? 11.317 4.643 -4.370 1.00 83.94 92 MET A C 1
ATOM 629 O O . MET A 1 92 ? 10.200 4.653 -3.867 1.00 83.94 92 MET A O 1
ATOM 633 N N . ALA A 1 93 ? 11.882 3.520 -4.813 1.00 83.75 93 ALA A N 1
ATOM 634 C CA . ALA A 1 93 ? 11.232 2.218 -4.722 1.00 83.75 93 ALA A CA 1
ATOM 635 C C . ALA A 1 93 ? 11.023 1.802 -3.259 1.00 83.75 93 ALA A C 1
ATOM 637 O O . ALA A 1 93 ? 9.907 1.471 -2.866 1.00 83.75 93 ALA A O 1
ATOM 638 N N . ALA A 1 94 ? 12.063 1.883 -2.426 1.00 86.75 94 ALA A N 1
ATOM 639 C CA . ALA A 1 94 ? 11.980 1.569 -1.001 1.00 86.75 94 ALA A CA 1
ATOM 640 C C . ALA A 1 94 ? 11.017 2.512 -0.267 1.00 86.75 94 ALA A C 1
ATOM 642 O O . ALA A 1 94 ? 10.192 2.061 0.526 1.00 86.75 94 ALA A O 1
ATOM 643 N N . GLY A 1 95 ? 11.077 3.809 -0.564 1.00 86.56 95 GLY A N 1
ATOM 644 C CA . GLY A 1 95 ? 10.194 4.834 -0.026 1.00 86.56 95 GLY A CA 1
ATOM 645 C C . GLY A 1 95 ? 8.747 4.622 -0.451 1.00 86.56 95 GLY A C 1
ATOM 646 O O . GLY A 1 95 ? 7.861 4.735 0.385 1.00 86.56 95 GLY A O 1
ATOM 647 N N . PHE A 1 96 ? 8.489 4.235 -1.701 1.00 86.31 96 PHE A N 1
ATOM 648 C CA . PHE A 1 96 ? 7.143 3.942 -2.190 1.00 86.31 96 PHE A CA 1
ATOM 649 C C . PHE A 1 96 ? 6.587 2.638 -1.616 1.00 86.31 96 PHE A C 1
ATOM 651 O O . PHE A 1 96 ? 5.427 2.605 -1.229 1.00 86.31 96 PHE A O 1
ATOM 658 N N . VAL A 1 97 ? 7.394 1.581 -1.487 1.00 88.69 97 VAL A N 1
ATOM 659 C CA . VAL A 1 97 ? 6.976 0.331 -0.824 1.00 88.69 97 VAL A CA 1
ATOM 660 C C . VAL A 1 97 ? 6.674 0.585 0.653 1.00 88.69 97 VAL A C 1
ATOM 662 O O . VAL A 1 97 ? 5.629 0.171 1.153 1.00 88.69 97 VAL A O 1
ATOM 665 N N . THR A 1 98 ? 7.544 1.329 1.337 1.00 92.31 98 THR A N 1
ATOM 666 C CA . THR A 1 98 ? 7.357 1.702 2.746 1.00 92.31 98 THR A CA 1
ATOM 667 C C . THR A 1 98 ? 6.137 2.608 2.915 1.00 92.31 98 THR A C 1
ATOM 669 O O . THR A 1 98 ? 5.304 2.362 3.784 1.00 92.31 98 THR A O 1
ATOM 672 N N . SER A 1 99 ? 5.982 3.620 2.058 1.00 87.94 99 SER A N 1
ATOM 673 C CA . SER A 1 99 ? 4.863 4.569 2.082 1.00 87.94 99 SER A CA 1
ATOM 674 C C . SER A 1 99 ? 3.544 3.918 1.670 1.00 87.94 99 SER A C 1
ATOM 676 O O . SER A 1 99 ? 2.514 4.202 2.264 1.00 87.94 99 SER A O 1
ATOM 678 N N . GLY A 1 100 ? 3.559 2.986 0.718 1.00 85.00 100 GLY A N 1
ATOM 679 C CA . GLY A 1 100 ? 2.395 2.195 0.330 1.00 85.00 100 GLY A CA 1
ATOM 680 C C . GLY A 1 100 ? 1.949 1.266 1.456 1.00 85.00 100 GLY A C 1
ATOM 681 O O . GLY A 1 100 ? 0.775 1.267 1.821 1.00 85.00 100 GLY A O 1
ATOM 682 N N . GLY A 1 101 ? 2.886 0.537 2.071 1.00 89.81 101 GLY A N 1
ATOM 683 C CA . GLY A 1 101 ? 2.608 -0.313 3.231 1.00 89.81 101 GLY A CA 1
ATOM 684 C C . GLY A 1 101 ? 2.057 0.481 4.419 1.00 89.81 101 GLY A C 1
ATOM 685 O O . GLY A 1 101 ? 1.012 0.130 4.968 1.00 89.81 101 GLY A O 1
ATOM 686 N N . LEU A 1 102 ? 2.705 1.596 4.774 1.00 91.56 102 LEU A N 1
ATOM 687 C CA . LEU A 1 102 ? 2.232 2.496 5.830 1.00 91.56 102 LEU A CA 1
ATOM 688 C C . LEU A 1 102 ? 0.933 3.212 5.459 1.00 91.56 102 LEU A C 1
ATOM 690 O O . LEU A 1 102 ? 0.102 3.430 6.329 1.00 91.56 102 LEU A O 1
ATOM 694 N N . GLY A 1 103 ? 0.723 3.553 4.191 1.00 90.19 103 GLY A N 1
ATOM 695 C CA . GLY A 1 103 ? -0.499 4.182 3.701 1.00 90.19 103 GLY A CA 1
ATOM 696 C C . GLY A 1 103 ? -1.699 3.254 3.855 1.00 90.19 103 GLY A C 1
ATOM 697 O O . GLY A 1 103 ? -2.723 3.651 4.409 1.00 90.19 103 GLY A O 1
ATOM 698 N N . VAL A 1 104 ? -1.558 1.985 3.461 1.00 90.06 104 VAL A N 1
ATOM 699 C CA . VAL A 1 104 ? -2.587 0.956 3.686 1.00 90.06 104 VAL A CA 1
ATOM 700 C C . VAL A 1 104 ? -2.794 0.708 5.182 1.00 90.06 104 VAL A C 1
ATOM 702 O O . VAL A 1 104 ? -3.938 0.595 5.633 1.00 90.06 104 VAL A O 1
ATOM 705 N N . ALA A 1 105 ? -1.721 0.683 5.978 1.00 92.94 105 ALA A N 1
ATOM 706 C CA . ALA A 1 105 ? -1.825 0.567 7.432 1.00 92.94 105 ALA A CA 1
ATOM 707 C C . ALA A 1 105 ? -2.582 1.759 8.047 1.00 92.94 105 ALA A C 1
ATOM 709 O O . ALA A 1 105 ? -3.489 1.565 8.857 1.00 92.94 105 ALA A O 1
ATOM 710 N N . ALA A 1 106 ? -2.286 2.985 7.613 1.00 92.38 106 ALA A N 1
ATOM 711 C CA . ALA A 1 106 ? -2.945 4.203 8.066 1.00 92.38 106 ALA A CA 1
ATOM 712 C C . ALA A 1 106 ? -4.434 4.205 7.702 1.00 92.38 106 ALA A C 1
ATOM 714 O O . ALA A 1 106 ? -5.268 4.481 8.562 1.00 92.38 106 ALA A O 1
ATOM 715 N N . LEU A 1 107 ? -4.790 3.825 6.469 1.00 89.25 107 LEU A N 1
ATOM 716 C CA . LEU A 1 107 ? -6.188 3.666 6.056 1.00 89.25 107 LEU A CA 1
ATOM 717 C C . LEU A 1 107 ? -6.909 2.585 6.870 1.00 89.25 107 LEU A C 1
ATOM 719 O O . LEU A 1 107 ? -8.082 2.753 7.201 1.00 89.25 107 LEU A O 1
ATOM 723 N N . SER A 1 108 ? -6.216 1.507 7.240 1.00 88.75 108 SER A N 1
ATOM 724 C CA . SER A 1 108 ? -6.771 0.441 8.083 1.00 88.75 108 SER A CA 1
ATOM 725 C C . SER A 1 108 ? -7.102 0.951 9.488 1.00 88.75 108 SER A C 1
ATOM 727 O O . SER A 1 108 ? -8.221 0.760 9.967 1.00 88.75 108 SER A O 1
ATOM 729 N N . VAL A 1 109 ? -6.173 1.673 10.125 1.00 89.81 109 VAL A N 1
ATOM 730 C CA . VAL A 1 109 ? -6.391 2.297 11.443 1.00 89.81 109 VAL A CA 1
ATOM 731 C C . VAL A 1 109 ? -7.463 3.386 11.364 1.00 89.81 109 VAL A C 1
ATOM 733 O O . VAL A 1 109 ? -8.322 3.466 12.240 1.00 89.81 109 VAL A O 1
ATOM 736 N N . PHE A 1 110 ? -7.479 4.190 10.299 1.00 87.75 110 PHE A N 1
ATOM 737 C CA . PHE A 1 110 ? -8.496 5.221 10.095 1.00 87.75 110 PHE A CA 1
ATOM 738 C C . PHE A 1 110 ? -9.889 4.619 9.892 1.00 87.75 110 PHE A C 1
ATOM 740 O O . PHE A 1 110 ? -10.857 5.110 10.464 1.00 87.75 110 PHE A O 1
ATOM 747 N N . SER A 1 111 ? -10.000 3.521 9.138 1.00 84.56 111 SER A N 1
ATOM 748 C CA . SER A 1 111 ? -11.253 2.775 8.987 1.00 84.56 111 SER A CA 1
ATOM 749 C C . SER A 1 111 ? -11.746 2.251 10.336 1.00 84.56 111 SER A C 1
ATOM 751 O O . SER A 1 111 ? -12.925 2.384 10.663 1.00 84.56 111 SER A O 1
ATOM 753 N N . TRP A 1 112 ? -10.834 1.731 11.160 1.00 82.12 112 TRP A N 1
ATOM 754 C CA . TRP A 1 112 ? -11.135 1.283 12.519 1.00 82.12 112 TRP A CA 1
ATOM 755 C C . TRP A 1 112 ? -11.647 2.433 13.399 1.00 82.12 112 TRP A C 1
ATOM 757 O O . TRP A 1 112 ? -12.712 2.318 14.004 1.00 82.12 112 TRP A O 1
ATOM 767 N N . MET A 1 113 ? -10.950 3.573 13.383 1.00 87.44 113 MET A N 1
ATOM 768 C CA . MET A 1 113 ? -11.310 4.794 14.113 1.00 87.44 113 MET A CA 1
ATOM 769 C C . MET A 1 113 ? -12.667 5.358 13.668 1.00 87.44 113 MET A C 1
ATOM 771 O O . MET A 1 113 ? -13.522 5.673 14.492 1.00 87.44 113 MET A O 1
ATOM 775 N N . TYR A 1 114 ? -12.899 5.461 12.359 1.00 81.44 114 TYR A N 1
ATOM 776 C CA . TYR A 1 114 ? -14.151 5.967 11.800 1.00 81.44 114 TYR A CA 1
ATOM 777 C C . TYR A 1 114 ? -15.336 5.070 12.170 1.00 81.44 114 TYR A C 1
ATOM 779 O O . TYR A 1 114 ? -16.411 5.557 12.533 1.00 81.44 114 TYR A O 1
ATOM 787 N N . LYS A 1 115 ? -15.142 3.747 12.121 1.00 76.75 115 LYS A N 1
ATOM 788 C CA . LYS A 1 115 ? -16.153 2.775 12.550 1.00 76.75 115 LYS A CA 1
ATOM 789 C C . LYS A 1 115 ? -16.441 2.877 14.047 1.00 76.75 115 LYS A C 1
ATOM 791 O O . LYS A 1 115 ? -17.616 2.894 14.414 1.00 76.75 115 LYS A O 1
ATOM 796 N N . TYR A 1 116 ? -15.408 3.064 14.870 1.00 72.44 116 TYR A N 1
ATOM 797 C CA . TYR A 1 116 ? -15.540 3.319 16.306 1.00 72.44 116 TYR A CA 1
ATOM 798 C C . TYR A 1 116 ? -16.387 4.570 16.597 1.00 72.44 116 TYR A C 1
ATOM 800 O O . TYR A 1 116 ? -17.370 4.491 17.329 1.00 72.44 116 TYR A O 1
ATOM 808 N N . LEU A 1 117 ? -16.089 5.697 15.942 1.00 76.62 117 LEU A N 1
ATOM 809 C CA . LEU A 1 117 ? -16.858 6.948 16.067 1.00 76.62 117 LEU A CA 1
ATOM 810 C C . LEU A 1 117 ? -18.308 6.816 15.578 1.00 76.62 117 LEU A C 1
ATOM 812 O O . LEU A 1 117 ? -19.212 7.435 16.129 1.00 76.62 117 LEU A O 1
ATOM 816 N N . THR A 1 118 ? -18.544 6.002 14.548 1.00 73.69 118 THR A N 1
ATOM 817 C CA . THR A 1 118 ? -19.883 5.793 13.969 1.00 73.69 118 THR A CA 1
ATOM 818 C C . THR A 1 118 ? -20.706 4.750 14.750 1.00 73.69 118 THR A C 1
ATOM 820 O O . THR A 1 118 ? -21.816 4.410 14.342 1.00 73.69 118 THR A O 1
ATOM 823 N N . GLY A 1 119 ? -20.185 4.201 15.855 1.00 60.91 119 GLY A N 1
ATOM 824 C CA . GLY A 1 119 ? -20.866 3.188 16.678 1.00 60.91 119 GLY A CA 1
ATOM 825 C C . GLY A 1 119 ? -21.006 1.817 16.007 1.00 60.91 119 GLY A C 1
ATOM 826 O O . GLY A 1 119 ? -21.605 0.900 16.561 1.00 60.91 119 GLY A O 1
ATOM 827 N N . LYS A 1 120 ? -20.445 1.648 14.806 1.00 56.53 120 LYS A N 1
ATOM 828 C CA . LYS A 1 120 ? -20.373 0.361 14.120 1.00 56.53 120 LYS A CA 1
ATOM 829 C C . LYS A 1 120 ? -19.110 -0.303 14.621 1.00 56.53 120 LYS A C 1
ATOM 831 O O . LYS A 1 120 ? -18.048 -0.038 14.066 1.00 56.53 120 LYS A O 1
ATOM 836 N N . HIS A 1 121 ? -19.244 -1.115 15.669 1.00 55.44 121 HIS A N 1
ATOM 837 C CA . HIS A 1 121 ? -18.203 -2.012 16.165 1.00 55.44 121 HIS A CA 1
ATOM 838 C C . HIS A 1 121 ? -17.298 -2.449 15.005 1.00 55.44 121 HIS A C 1
ATOM 840 O O . HIS A 1 121 ? -17.796 -2.943 13.982 1.00 55.44 121 HIS A O 1
ATOM 846 N N . PRO A 1 122 ? -15.992 -2.157 15.058 1.00 53.97 122 PRO A N 1
ATOM 847 C CA . PRO A 1 122 ? -15.117 -2.569 13.983 1.00 53.97 122 PRO A CA 1
ATOM 848 C C . PRO A 1 122 ? -15.252 -4.090 13.808 1.00 53.97 122 PRO A C 1
ATOM 850 O O . PRO A 1 122 ? -15.148 -4.804 14.801 1.00 53.97 122 PRO A O 1
ATOM 853 N N . PRO A 1 123 ? -15.449 -4.614 12.581 1.00 55.38 123 PRO A N 1
ATOM 854 C CA . PRO A 1 123 ? -15.602 -6.055 12.355 1.00 55.38 123 PRO A CA 1
ATOM 855 C C . PRO A 1 123 ? -14.366 -6.849 12.803 1.00 55.38 123 PRO A C 1
ATOM 857 O O . PRO A 1 123 ? -14.442 -8.052 13.013 1.00 55.38 123 PRO A O 1
ATOM 860 N N . ALA A 1 124 ? -13.233 -6.169 12.996 1.00 53.50 124 ALA A N 1
ATOM 861 C CA . ALA A 1 124 ? -12.044 -6.752 13.585 1.00 53.50 124 ALA A CA 1
ATOM 862 C C . ALA A 1 124 ? -12.102 -6.867 15.113 1.00 53.50 124 ALA A C 1
ATOM 864 O O . ALA A 1 124 ? -11.408 -7.722 15.619 1.00 53.50 124 ALA A O 1
ATOM 865 N N . ALA A 1 125 ? -12.882 -6.075 15.860 1.00 50.69 125 ALA A N 1
ATOM 866 C CA . ALA A 1 125 ? -13.079 -6.341 17.289 1.00 50.69 125 ALA A CA 1
ATOM 867 C C . ALA A 1 125 ? -13.943 -7.588 17.475 1.00 50.69 125 ALA A C 1
ATOM 869 O O . ALA A 1 125 ? -13.534 -8.465 18.215 1.00 50.69 125 ALA A O 1
ATOM 870 N N . ASP A 1 126 ? -15.018 -7.752 16.695 1.00 58.06 126 ASP A N 1
ATOM 871 C CA . ASP A 1 126 ? -15.776 -9.011 16.689 1.00 58.06 126 ASP A CA 1
ATOM 872 C C . ASP A 1 126 ? -14.921 -10.179 16.193 1.00 58.06 126 ASP A C 1
ATOM 874 O O . ASP A 1 126 ? -14.957 -11.256 16.774 1.00 58.06 126 ASP A O 1
ATOM 878 N N . GLN A 1 127 ? -14.090 -9.998 15.158 1.00 58.69 127 GLN A N 1
ATOM 879 C CA . GLN A 1 127 ? -13.165 -11.057 14.747 1.00 58.69 127 GLN A CA 1
ATOM 880 C C . GLN A 1 127 ? -12.073 -11.303 15.789 1.00 58.69 127 GLN A C 1
ATOM 882 O O . GLN A 1 127 ? -11.685 -12.450 15.966 1.00 58.69 127 GLN A O 1
ATOM 887 N N . LEU A 1 128 ? -11.571 -10.279 16.478 1.00 61.47 128 LEU A N 1
ATOM 888 C CA . LEU A 1 128 ? -10.561 -10.413 17.525 1.00 61.47 128 LEU A CA 1
ATOM 889 C C . LEU A 1 128 ? -11.169 -11.051 18.767 1.00 61.47 128 LEU A C 1
ATOM 891 O O . LEU A 1 128 ? -10.481 -11.828 19.409 1.00 61.47 128 LEU A O 1
ATOM 895 N N . ASP A 1 129 ? -12.440 -10.797 19.063 1.00 65.06 129 ASP A N 1
ATOM 896 C CA . ASP A 1 129 ? -13.205 -11.428 20.133 1.00 65.06 129 ASP A CA 1
ATOM 897 C C . ASP A 1 129 ? -13.596 -12.850 19.753 1.00 65.06 129 ASP A C 1
ATOM 899 O O . ASP A 1 129 ? -13.486 -13.742 20.582 1.00 65.06 129 ASP A O 1
ATOM 903 N N . HIS A 1 130 ? -13.936 -13.131 18.494 1.00 63.16 130 HIS A N 1
ATOM 904 C CA . HIS A 1 130 ? -14.100 -14.497 17.999 1.00 63.16 130 HIS A CA 1
ATOM 905 C C . HIS A 1 130 ? -12.766 -15.246 17.978 1.00 63.16 130 HIS A C 1
ATOM 907 O O . HIS A 1 130 ? -12.715 -16.410 18.365 1.00 63.16 130 HIS A O 1
ATOM 913 N N . ALA A 1 131 ? -11.672 -14.597 17.584 1.00 70.31 131 ALA A N 1
ATOM 914 C CA . ALA A 1 131 ? -10.329 -15.161 17.617 1.00 70.31 131 ALA A CA 1
ATOM 915 C C . ALA A 1 131 ? -9.876 -15.369 19.062 1.00 70.31 131 ALA A C 1
ATOM 917 O O . ALA A 1 131 ? -9.364 -16.435 19.378 1.00 70.31 131 ALA A O 1
ATOM 918 N N . LYS A 1 132 ? -10.140 -14.422 19.968 1.00 73.38 132 LYS A N 1
ATOM 919 C CA . LYS A 1 132 ? -9.902 -14.560 21.406 1.00 73.38 132 LYS A CA 1
ATOM 920 C C . LYS A 1 132 ? -10.781 -15.627 22.016 1.00 73.38 132 LYS A C 1
ATOM 922 O O . LYS A 1 132 ? -10.273 -16.362 22.838 1.00 73.38 132 LYS A O 1
ATOM 927 N N . ALA A 1 133 ? -12.047 -15.755 21.635 1.00 75.00 133 ALA A N 1
ATOM 928 C CA . ALA A 1 133 ? -12.938 -16.799 22.128 1.00 75.00 133 ALA A CA 1
ATOM 929 C C . ALA A 1 133 ? -12.452 -18.174 21.664 1.00 75.00 133 ALA A C 1
ATOM 931 O O . ALA A 1 133 ? -12.398 -19.103 22.464 1.00 75.00 133 ALA A O 1
ATOM 932 N N . ARG A 1 134 ? -12.003 -18.286 20.405 1.00 78.75 134 ARG A N 1
ATOM 933 C CA . ARG A 1 134 ? -11.351 -19.489 19.863 1.00 78.75 134 ARG A CA 1
ATOM 934 C C . ARG A 1 134 ? -10.019 -19.783 20.564 1.00 78.75 134 ARG A C 1
ATOM 936 O O . ARG A 1 134 ? -9.736 -20.940 20.858 1.00 78.75 134 ARG A O 1
ATOM 943 N N . LEU A 1 135 ? -9.209 -18.766 20.864 1.00 80.56 135 LEU A N 1
ATOM 944 C CA . LEU A 1 135 ? -7.970 -18.925 21.632 1.00 80.56 135 LEU A CA 1
ATOM 945 C C . LEU A 1 135 ? -8.251 -19.276 23.097 1.00 80.56 135 LEU A C 1
ATOM 947 O O . LEU A 1 135 ? -7.554 -20.104 23.664 1.00 80.56 135 LEU A O 1
ATOM 951 N N . ALA A 1 136 ? -9.269 -18.679 23.709 1.00 84.06 136 ALA A N 1
ATOM 952 C CA . ALA A 1 136 ? -9.651 -18.894 25.096 1.00 84.06 136 ALA A CA 1
ATOM 953 C C . ALA A 1 136 ? -10.244 -20.289 25.292 1.00 84.06 136 ALA A C 1
ATOM 955 O O . ALA A 1 136 ? -9.947 -20.927 26.299 1.00 84.06 136 ALA A O 1
ATOM 956 N N . SER A 1 137 ? -11.020 -20.794 24.326 1.00 83.69 137 SER A N 1
ATOM 957 C CA . SER A 1 137 ? -11.482 -22.183 24.347 1.00 83.69 137 SER A CA 1
ATOM 958 C C . SER A 1 137 ? -10.300 -23.147 24.237 1.00 83.69 137 SER A C 1
ATOM 960 O O . SER A 1 137 ? -10.191 -24.056 25.047 1.00 83.69 137 SER A O 1
ATOM 962 N N . LYS A 1 138 ? -9.343 -22.890 23.329 1.00 83.44 138 LYS A N 1
ATOM 963 C CA . LYS A 1 138 ? -8.112 -23.697 23.216 1.00 83.44 138 LYS A CA 1
ATOM 964 C C . LYS A 1 138 ? -7.248 -23.638 24.477 1.00 83.44 138 LYS A C 1
ATOM 966 O O . LYS A 1 138 ? -6.697 -24.652 24.888 1.00 83.44 138 LYS A O 1
ATOM 971 N N . ALA A 1 139 ? -7.129 -22.466 25.095 1.00 87.06 139 ALA A N 1
ATOM 972 C CA . ALA A 1 139 ? -6.381 -22.290 26.334 1.00 87.06 139 ALA A CA 1
ATOM 973 C C . ALA A 1 139 ? -7.037 -23.032 27.506 1.00 87.06 139 ALA A C 1
ATOM 975 O O . ALA A 1 139 ? -6.318 -23.568 28.345 1.00 87.06 139 ALA A O 1
ATOM 976 N N . ARG A 1 140 ? -8.377 -23.096 27.553 1.00 85.00 140 ARG A N 1
ATOM 977 C CA . ARG A 1 140 ? -9.103 -23.927 28.525 1.00 85.00 140 ARG A CA 1
ATOM 978 C C . ARG A 1 140 ? -8.841 -25.407 28.299 1.00 85.00 140 ARG A C 1
ATOM 980 O O . ARG A 1 140 ? -8.395 -26.046 29.235 1.00 85.00 140 ARG A O 1
ATOM 987 N N . ASP A 1 141 ? -8.965 -25.902 27.069 1.00 87.38 141 ASP A N 1
ATOM 988 C CA . ASP A 1 141 ? -8.690 -27.314 26.763 1.00 87.38 141 ASP A CA 1
ATOM 989 C C . ASP A 1 141 ? -7.266 -27.727 27.190 1.00 87.38 141 ASP A C 1
ATOM 991 O O . ASP A 1 141 ? -7.061 -28.782 27.788 1.00 87.38 141 ASP A O 1
ATOM 995 N N . VAL A 1 142 ? -6.266 -26.874 26.920 1.00 86.00 142 VAL A N 1
ATOM 996 C CA . VAL A 1 142 ? -4.869 -27.111 27.327 1.00 86.00 142 VAL A CA 1
ATOM 997 C C . VAL A 1 142 ? -4.703 -27.028 28.842 1.00 86.00 142 VAL A C 1
ATOM 999 O O . VAL A 1 142 ? -3.990 -27.849 29.415 1.00 86.00 142 VAL A O 1
ATOM 1002 N N . LYS A 1 143 ? -5.350 -26.061 29.502 1.00 89.12 143 LYS A N 1
ATOM 1003 C CA . LYS A 1 143 ? -5.313 -25.927 30.962 1.00 89.12 143 LYS A CA 1
ATOM 1004 C C . LYS A 1 143 ? -5.947 -27.138 31.641 1.00 89.12 143 LYS A C 1
ATOM 1006 O O . LYS A 1 143 ? -5.357 -27.661 32.576 1.00 89.12 143 LYS A O 1
ATOM 1011 N N . ASP A 1 144 ? -7.089 -27.601 31.153 1.00 86.81 144 ASP A N 1
ATOM 1012 C CA . ASP A 1 144 ? -7.815 -28.736 31.716 1.00 86.81 144 ASP A CA 1
ATOM 1013 C C . ASP A 1 144 ? -7.034 -30.039 31.495 1.00 86.81 144 ASP A C 1
ATOM 1015 O O . ASP A 1 144 ? -6.880 -30.829 32.424 1.00 86.81 144 ASP A O 1
ATOM 1019 N N . ALA A 1 145 ? -6.429 -30.225 30.315 1.00 86.12 145 ALA A N 1
ATOM 1020 C CA . ALA A 1 145 ? -5.534 -31.353 30.050 1.00 86.12 145 ALA A CA 1
ATOM 1021 C C . ALA A 1 145 ? -4.263 -31.319 30.918 1.00 86.12 145 ALA A C 1
ATOM 1023 O O . ALA A 1 145 ? -3.817 -32.359 31.407 1.00 86.12 145 ALA A O 1
ATOM 1024 N N . ALA A 1 146 ? -3.674 -30.138 31.126 1.00 87.50 146 ALA A N 1
ATOM 1025 C CA . ALA A 1 146 ? -2.526 -29.968 32.013 1.00 87.50 146 ALA A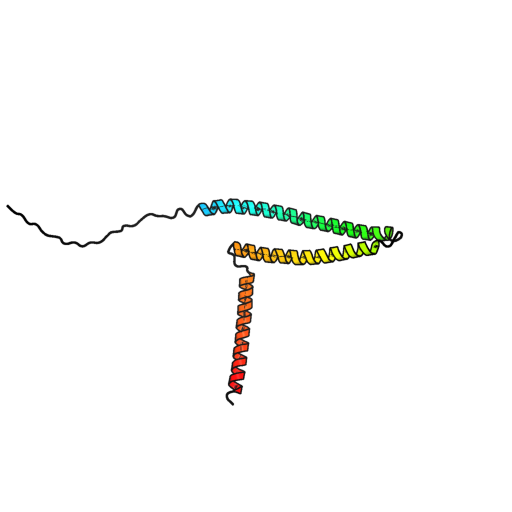 CA 1
ATOM 1026 C C . ALA A 1 146 ? -2.904 -30.242 33.473 1.00 87.50 146 ALA A C 1
ATOM 1028 O O . ALA A 1 146 ? -2.152 -30.905 34.181 1.00 87.50 146 ALA A O 1
ATOM 1029 N N . GLN A 1 147 ? -4.080 -29.795 33.909 1.00 87.81 147 GLN A N 1
ATOM 1030 C CA . GLN A 1 147 ? -4.553 -30.014 35.271 1.00 87.81 147 GLN A CA 1
ATOM 1031 C C . GLN A 1 147 ? -4.831 -31.496 35.532 1.00 87.81 147 GLN A C 1
ATOM 1033 O O . GLN A 1 147 ? -4.360 -32.032 36.527 1.00 87.81 147 GLN A O 1
ATOM 1038 N N . HIS A 1 148 ? -5.430 -32.201 34.568 1.00 82.06 148 HIS A N 1
ATOM 1039 C CA . HIS A 1 148 ? -5.614 -33.651 34.649 1.00 82.06 148 HIS A CA 1
ATOM 1040 C C . HIS A 1 148 ? -4.287 -34.420 34.753 1.00 82.06 148 HIS A C 1
ATOM 1042 O O . HIS A 1 148 ? -4.211 -35.424 35.457 1.00 82.06 148 HIS A O 1
ATOM 1048 N N . ARG A 1 149 ? -3.233 -33.960 34.062 1.00 81.25 149 ARG A N 1
ATOM 1049 C CA . ARG A 1 149 ? -1.880 -34.541 34.157 1.00 81.25 149 ARG A CA 1
ATOM 1050 C C . ARG A 1 149 ? -1.237 -34.279 35.521 1.00 81.25 149 ARG A C 1
ATOM 1052 O O . ARG A 1 149 ? -0.547 -35.160 36.023 1.00 81.25 149 ARG A O 1
ATOM 1059 N N . ILE A 1 150 ? -1.449 -33.096 36.100 1.00 84.44 150 ILE A N 1
ATOM 1060 C CA . ILE A 1 150 ? -0.948 -32.742 37.436 1.00 84.44 150 ILE A CA 1
ATOM 1061 C C . ILE A 1 150 ? -1.655 -33.584 38.504 1.00 84.44 150 ILE A C 1
ATOM 1063 O O . ILE A 1 150 ? -0.976 -34.206 39.317 1.00 84.44 150 ILE A O 1
ATOM 1067 N N . ASP A 1 151 ? -2.984 -33.690 38.447 1.00 82.44 151 ASP A N 1
ATOM 1068 C CA . ASP A 1 151 ? -3.770 -34.490 39.396 1.00 82.44 151 ASP A CA 1
ATOM 1069 C C . ASP A 1 151 ? -3.403 -35.979 39.318 1.00 82.44 151 ASP A C 1
ATOM 1071 O O . ASP A 1 151 ? -3.275 -36.655 40.337 1.00 82.44 151 ASP A O 1
ATOM 1075 N N . GLN A 1 152 ? -3.158 -36.497 38.109 1.00 79.06 152 GLN A N 1
ATOM 1076 C CA . GLN A 1 152 ? -2.748 -37.889 37.913 1.00 79.06 152 GLN A CA 1
ATOM 1077 C C . GLN A 1 152 ? -1.328 -38.168 38.436 1.00 79.06 152 GLN A C 1
ATOM 1079 O O . GLN A 1 152 ? -1.057 -39.280 38.884 1.00 79.06 152 GLN A O 1
ATOM 1084 N N . ALA A 1 153 ? -0.438 -37.170 38.421 1.00 77.75 153 ALA A N 1
ATOM 1085 C CA . ALA A 1 153 ? 0.897 -37.273 39.010 1.00 77.75 153 ALA A CA 1
ATOM 1086 C C . ALA A 1 153 ? 0.899 -37.105 40.543 1.00 77.75 153 ALA A C 1
ATOM 1088 O O . ALA A 1 153 ? 1.780 -37.653 41.195 1.00 77.75 153 ALA A O 1
ATOM 1089 N N . GLN A 1 154 ? -0.058 -36.367 41.121 1.00 74.31 154 GLN A N 1
ATOM 1090 C CA . GLN A 1 154 ? -0.202 -36.216 42.579 1.00 74.31 154 GLN A CA 1
ATOM 1091 C C . GLN A 1 154 ? -0.994 -37.348 43.250 1.00 74.31 154 GLN A C 1
ATOM 1093 O O . GLN A 1 154 ? -0.875 -37.529 44.458 1.00 74.31 154 GLN A O 1
ATOM 1098 N N . GLY A 1 155 ? -1.816 -38.084 42.496 1.00 67.44 155 GLY A N 1
ATOM 1099 C CA . GLY A 1 155 ? -2.652 -39.174 43.009 1.00 67.44 155 GLY A CA 1
ATOM 1100 C C . GLY A 1 155 ? -2.001 -40.564 43.047 1.00 67.44 155 GLY A C 1
ATOM 1101 O O . GLY A 1 155 ? -2.717 -41.530 43.304 1.00 67.44 155 GLY A O 1
ATOM 1102 N N . SER A 1 156 ? -0.698 -40.683 42.760 1.00 52.75 156 SER A N 1
ATOM 1103 C CA . SER A 1 156 ? 0.086 -41.932 42.870 1.00 52.75 156 SER A CA 1
ATOM 1104 C C . SER A 1 156 ? 1.083 -41.837 44.018 1.00 52.75 156 SER A C 1
ATOM 1106 O O . SER A 1 156 ? 1.283 -42.864 44.700 1.00 52.75 156 SER A O 1
#

Foldseek 3Di:
DDDDDDDDDDDDDDPPDDDDPPDPPPPVVPVVVVVVVVVVVVVVVVCVVVVVVVVVVLVVVVVVLVVCVVCVVVCVVPDDPVVVSVVVVVCSVVVCVVCVVVVVVVVVVVVCVVCVVVVNHDVVVVVVVVVVVVVVVVVVVVVVVVVVVVVVVVVD

pLDDT: mean 72.49, std 15.17, range [42.0, 92.94]

Organism: Zea mays (NCBI:txid4577)

Radius of gyration: 37.23 Å; chains: 1; bounding box: 109×72×93 Å

Secondary structure (DSSP, 8-state):
-------------------------SSHHHHHHHHHHHHHHHHHHHHHHHHHHHHHHHHHHHHHHHHHHHHHHHHGGG-STHHHHHHHHHHHHHHHHHHHHHHHHHHHHHHHHHHHHTT---HHHHHHHHHHHHHHHHHHHHHHHHHHHHHHHH--

InterPro domains:
  IPR000136 Oleosin [PF01277] (40-148)
  IPR000136 Oleosin [PS00811] (63-85)
  IPR000136 Oleosin [PTHR33203] (33-146)

Sequence (156 aa):
MADHHRGATGGGGGYGDLQRGGGMHGEAQQQQKQGAMMTALKAATAATFGGSMLVLSGLILAGTVIALTVATPVLVIFSPVLVPAAIALALMAAGFVTSGGLGVAALSVFSWMYKYLTGKHPPAADQLDHAKARLASKARDVKDAAQHRIDQAQGS